Protein AF-A0A9P4MAT5-F1 (afdb_monomer)

Secondary structure (DSSP, 8-state):
--SSSSTTS---SEEEEEE------SSGGGTSS--SSHHHHHHHHHHHHHHHHHHTT-SS-EEEEEEEE-EEGGGG-SSHHHHHHHHHHHHHHTT--EEEE-HHHHHHHHHHHHH-TT-TTTTTEEEEE-SEEE-HHHHHHHHHHH--

Sequence (148 aa):
MRHVSLMLLWKPAFNIVLSSVDRGHNSTEGFNRSCRVPVWNTKHHIEAHLRQRIAAGDGKPCTYTIIGPVFSLDNLAPNFFGRLTATWWDSFLQGKPLRVIDTMDVGNFAAQALLDPTSPRFANAEVNLAGDVLTFDQANKTFYQRSC

pLDDT: mean 85.04, std 15.85, range [40.22, 96.81]

Organism: NCBI:txid1504668

Radius of gyration: 19.19 Å; Cα contacts (8 Å, |Δi|>4): 196; chains: 1; bounding box: 47×28×64 Å

InterPro domains:
  IPR008030 NmrA-like domain [PF05368] (33-143)
  IPR036291 NAD(P)-binding domain superfamily [SSF51735] (33-143)

Solvent-accessible surface area (backbone atoms only — not comparable to full-atom values): 8637 Å² total; per-residue (Å²): 144,83,79,75,69,65,77,80,68,73,66,62,79,48,57,47,79,43,86,56,60,54,85,78,72,87,48,84,66,56,76,75,50,83,48,92,50,66,76,56,34,55,45,50,53,52,51,53,51,52,53,50,42,52,74,71,56,66,76,74,58,54,36,36,26,39,36,13,45,44,50,50,54,70,56,56,41,100,48,74,62,14,53,52,44,51,52,46,49,43,70,73,43,68,74,47,67,44,51,28,23,54,67,68,58,55,50,54,54,51,50,48,35,65,75,40,42,78,36,85,80,27,36,73,26,76,42,73,44,63,75,47,74,39,28,55,68,56,50,52,52,54,51,56,69,72,73,109

Structure (mmCIF, N/CA/C/O backbone):
data_AF-A0A9P4MAT5-F1
#
_entry.id   AF-A0A9P4MAT5-F1
#
loop_
_atom_site.group_PDB
_atom_site.id
_atom_site.type_symbol
_atom_site.label_atom_id
_atom_site.label_alt_id
_atom_site.label_comp_id
_atom_site.label_asym_id
_atom_site.label_entity_id
_atom_site.label_seq_id
_atom_site.pdbx_PDB_ins_code
_atom_site.Cartn_x
_atom_site.Cartn_y
_atom_site.Cartn_z
_atom_site.occupancy
_atom_site.B_iso_or_equiv
_atom_site.auth_seq_id
_atom_site.auth_comp_id
_atom_site.auth_asym_id
_atom_site.auth_atom_id
_atom_site.pdbx_PDB_model_num
ATOM 1 N N . MET A 1 1 ? 12.134 10.390 -42.875 1.00 40.22 1 MET A N 1
ATOM 2 C CA . MET A 1 1 ? 11.058 9.508 -42.357 1.00 40.22 1 MET A CA 1
ATOM 3 C C . MET A 1 1 ? 11.638 8.230 -41.727 1.00 40.22 1 MET A C 1
ATOM 5 O O . MET A 1 1 ? 11.450 7.149 -42.263 1.00 40.22 1 MET A O 1
ATOM 9 N N . ARG A 1 2 ? 12.388 8.327 -40.616 1.00 45.09 2 ARG A N 1
ATOM 10 C CA . ARG A 1 2 ? 12.980 7.160 -39.910 1.00 45.09 2 ARG A CA 1
ATOM 11 C C . ARG A 1 2 ? 12.918 7.265 -38.375 1.00 45.09 2 ARG A C 1
ATOM 13 O O . ARG A 1 2 ? 13.654 6.575 -37.688 1.00 45.09 2 ARG A O 1
ATOM 20 N N . HIS A 1 3 ? 12.052 8.121 -37.828 1.00 43.09 3 HIS A N 1
ATOM 21 C CA . HIS A 1 3 ? 11.976 8.344 -36.374 1.00 43.09 3 HIS A CA 1
ATOM 22 C C . HIS A 1 3 ? 10.737 7.755 -35.688 1.00 43.09 3 HIS A C 1
ATOM 24 O O . HIS A 1 3 ? 10.654 7.800 -34.469 1.00 43.09 3 HIS A O 1
ATOM 30 N N . VAL A 1 4 ? 9.806 7.151 -36.434 1.00 46.16 4 VAL A N 1
ATOM 31 C CA . VAL A 1 4 ? 8.538 6.652 -35.864 1.00 46.16 4 VAL A CA 1
ATOM 32 C C . VAL A 1 4 ? 8.595 5.154 -35.498 1.00 46.16 4 VAL A C 1
ATOM 34 O O . VAL A 1 4 ? 7.756 4.668 -34.752 1.00 46.16 4 VAL A O 1
ATOM 37 N N . SER A 1 5 ? 9.619 4.409 -35.936 1.00 44.34 5 SER A N 1
ATOM 38 C CA . SER A 1 5 ? 9.677 2.946 -35.741 1.00 44.34 5 SER A CA 1
ATOM 39 C C . SER A 1 5 ? 10.248 2.460 -34.403 1.00 44.34 5 SER A C 1
ATOM 41 O O . SER A 1 5 ? 10.132 1.271 -34.128 1.00 44.34 5 SER A O 1
ATOM 43 N N . LEU A 1 6 ? 10.849 3.312 -33.560 1.00 45.44 6 LEU A N 1
ATOM 44 C CA . LEU A 1 6 ? 11.480 2.833 -32.316 1.00 45.44 6 LEU A CA 1
ATOM 45 C C . LEU A 1 6 ? 10.495 2.677 -31.143 1.00 45.44 6 LEU A C 1
ATOM 47 O O . LEU A 1 6 ? 10.664 1.782 -30.322 1.00 45.44 6 LEU A O 1
ATOM 51 N N . MET A 1 7 ? 9.445 3.505 -31.077 1.00 44.69 7 MET A N 1
ATOM 52 C CA . MET A 1 7 ? 8.460 3.451 -29.982 1.00 44.69 7 MET A CA 1
ATOM 53 C C . MET A 1 7 ? 7.531 2.230 -30.058 1.00 44.69 7 MET A C 1
ATOM 55 O O . MET A 1 7 ? 6.991 1.812 -29.043 1.00 44.69 7 MET A O 1
ATOM 59 N N . LEU A 1 8 ? 7.376 1.621 -31.238 1.00 48.97 8 LEU A N 1
ATOM 60 C CA . LEU A 1 8 ? 6.534 0.434 -31.445 1.00 48.97 8 LEU A CA 1
ATOM 61 C C . LEU A 1 8 ? 7.211 -0.892 -31.046 1.00 48.97 8 LEU A C 1
ATOM 63 O O . LEU A 1 8 ? 6.545 -1.923 -31.007 1.00 48.97 8 LEU A O 1
ATOM 67 N N . LEU A 1 9 ? 8.516 -0.879 -30.749 1.00 56.75 9 LEU A N 1
ATOM 68 C CA . LEU A 1 9 ? 9.313 -2.082 -30.468 1.00 56.75 9 LEU A CA 1
ATOM 69 C C . LEU A 1 9 ? 9.688 -2.265 -28.994 1.00 56.75 9 LEU A C 1
ATOM 71 O O . LEU A 1 9 ? 10.177 -3.332 -28.624 1.00 56.75 9 LEU A O 1
ATOM 75 N N . TRP A 1 10 ? 9.458 -1.265 -28.142 1.00 63.16 10 TRP A N 1
ATOM 76 C CA . TRP A 1 10 ? 9.740 -1.398 -26.718 1.00 63.16 10 TRP A CA 1
ATOM 77 C C . TRP A 1 10 ? 8.546 -2.033 -26.003 1.00 63.16 10 TRP A C 1
ATOM 79 O O . TRP A 1 10 ? 7.567 -1.371 -25.669 1.00 63.16 10 TRP A O 1
ATOM 89 N N . LYS A 1 11 ? 8.635 -3.345 -25.777 1.00 67.81 11 LYS A N 1
ATOM 90 C CA . LYS A 1 11 ? 7.825 -4.049 -24.781 1.00 67.81 11 LYS A CA 1
ATOM 91 C C . LYS A 1 11 ? 8.735 -4.440 -23.618 1.00 67.81 11 LYS A C 1
ATOM 93 O O . LYS A 1 11 ? 9.790 -5.028 -23.874 1.00 67.81 11 LYS A O 1
ATOM 98 N N . PRO A 1 12 ? 8.368 -4.137 -22.362 1.00 76.88 12 PRO A N 1
ATOM 99 C CA . PRO A 1 12 ? 9.122 -4.634 -21.224 1.00 76.88 12 PRO A CA 1
ATOM 100 C C . PRO A 1 12 ? 9.098 -6.163 -21.239 1.00 76.88 12 PRO A C 1
ATOM 102 O O . PRO A 1 12 ? 8.069 -6.779 -21.514 1.00 76.88 12 PRO A O 1
ATOM 105 N N . ALA A 1 13 ? 10.240 -6.783 -20.956 1.00 82.75 13 ALA A N 1
ATOM 106 C CA . ALA A 1 13 ? 10.343 -8.232 -20.855 1.00 82.75 13 ALA A CA 1
ATOM 107 C C . ALA A 1 13 ? 9.617 -8.758 -19.607 1.00 82.75 13 ALA A C 1
ATOM 109 O O . ALA A 1 13 ? 9.150 -9.892 -19.608 1.00 82.75 13 ALA A O 1
ATOM 110 N N . PHE A 1 14 ? 9.542 -7.948 -18.546 1.00 88.81 14 PHE A N 1
ATOM 111 C CA . PHE A 1 14 ? 8.820 -8.248 -17.311 1.00 88.81 14 PHE A CA 1
ATOM 112 C C . PHE A 1 14 ? 8.554 -6.965 -16.506 1.00 88.81 14 PHE A C 1
ATOM 114 O O . PHE A 1 14 ? 9.157 -5.920 -16.769 1.00 88.81 14 PHE A O 1
ATOM 121 N N . ASN A 1 15 ? 7.671 -7.060 -15.511 1.00 93.50 15 ASN A N 1
ATOM 122 C CA . ASN A 1 15 ? 7.364 -5.986 -14.569 1.00 93.50 15 ASN A CA 1
ATOM 123 C C . ASN A 1 15 ? 7.642 -6.431 -13.134 1.00 93.50 15 ASN A C 1
ATOM 125 O O . ASN A 1 15 ? 7.282 -7.545 -12.749 1.00 93.50 15 ASN A O 1
ATOM 129 N N . ILE A 1 16 ? 8.266 -5.559 -12.346 1.00 95.75 16 ILE A N 1
ATOM 130 C CA . ILE A 1 16 ? 8.468 -5.768 -10.911 1.00 95.75 16 ILE A CA 1
ATOM 131 C C . ILE A 1 16 ? 7.395 -4.989 -10.157 1.00 95.75 16 ILE A C 1
ATOM 133 O O . ILE A 1 16 ? 7.379 -3.762 -10.195 1.00 95.75 16 ILE A O 1
ATOM 137 N N . VAL A 1 17 ? 6.542 -5.692 -9.413 1.00 96.75 17 VAL A N 1
ATOM 138 C CA . VAL A 1 17 ? 5.588 -5.060 -8.493 1.00 96.75 17 VAL A CA 1
ATOM 139 C C . VAL A 1 17 ? 6.148 -5.117 -7.075 1.00 96.75 17 VAL A C 1
ATOM 141 O O . VAL A 1 17 ? 6.313 -6.195 -6.506 1.00 96.75 17 VAL A O 1
ATOM 144 N N . LEU A 1 18 ? 6.461 -3.952 -6.509 1.00 96.19 18 LEU A N 1
ATOM 145 C CA . LEU A 1 18 ? 7.046 -3.810 -5.177 1.00 96.19 18 LEU A CA 1
ATOM 146 C C . LEU A 1 18 ? 6.010 -3.261 -4.194 1.00 96.19 18 LEU A C 1
ATOM 148 O O . LEU A 1 18 ? 5.526 -2.144 -4.360 1.00 96.19 18 LEU A O 1
ATOM 152 N N . SER A 1 19 ? 5.732 -4.010 -3.125 1.00 93.69 19 SER A N 1
ATOM 153 C CA . SER A 1 19 ? 4.916 -3.522 -2.009 1.00 93.69 19 SER A CA 1
ATOM 154 C C . SER A 1 19 ? 5.753 -2.691 -1.033 1.00 93.69 19 SER A C 1
ATOM 156 O O . SER A 1 19 ? 6.662 -3.192 -0.354 1.00 93.69 19 SER A O 1
ATOM 158 N N . SER A 1 20 ? 5.427 -1.407 -0.950 1.00 92.69 20 SER A N 1
ATOM 159 C CA . SER A 1 20 ? 6.061 -0.439 -0.069 1.00 92.69 20 SER A CA 1
ATOM 160 C C . SER A 1 20 ? 5.075 0.121 0.963 1.00 92.69 20 SER A C 1
ATOM 162 O O . SER A 1 20 ? 4.418 -0.655 1.654 1.00 92.69 20 SER A O 1
ATOM 164 N N . VAL A 1 21 ? 5.040 1.437 1.153 1.00 88.56 21 VAL A N 1
ATOM 165 C CA . VAL A 1 21 ? 4.207 2.150 2.116 1.00 88.56 21 VAL A CA 1
ATOM 166 C C . VAL A 1 21 ? 3.907 3.538 1.570 1.00 88.56 21 VAL A C 1
ATOM 168 O O . VAL A 1 21 ? 4.800 4.211 1.053 1.00 88.56 21 VAL A O 1
ATOM 171 N N . ASP A 1 22 ? 2.662 3.973 1.715 1.00 85.31 22 ASP A N 1
ATOM 172 C CA . ASP A 1 22 ? 2.282 5.355 1.449 1.00 85.31 22 ASP A CA 1
ATOM 173 C C . ASP A 1 22 ? 2.880 6.272 2.532 1.00 85.31 22 ASP A C 1
ATOM 175 O O . ASP A 1 22 ? 2.618 6.093 3.725 1.00 85.31 22 ASP A O 1
ATOM 179 N N . ARG A 1 23 ? 3.686 7.267 2.135 1.00 77.94 23 ARG A N 1
ATOM 180 C CA . ARG A 1 23 ? 4.280 8.247 3.071 1.00 77.94 23 ARG A CA 1
ATOM 181 C C . ARG A 1 23 ? 3.696 9.658 2.912 1.00 77.94 23 ARG A C 1
ATOM 183 O O . ARG A 1 23 ? 4.294 10.620 3.390 1.00 77.94 23 ARG A O 1
ATOM 190 N N . GLY A 1 24 ? 2.519 9.786 2.295 1.00 67.50 24 GLY A N 1
ATOM 191 C CA . GLY A 1 24 ? 1.765 11.037 2.156 1.00 67.50 24 GLY A CA 1
ATOM 192 C C . GLY A 1 24 ? 2.247 11.950 1.026 1.00 67.50 24 GLY A C 1
ATOM 193 O O . GLY A 1 24 ? 2.134 13.171 1.136 1.00 67.50 24 GLY A O 1
ATOM 194 N N . HIS A 1 25 ? 2.833 11.390 -0.036 1.00 55.59 25 HIS A N 1
ATOM 195 C CA . HIS A 1 25 ? 3.494 12.156 -1.096 1.00 55.59 25 HIS A CA 1
ATOM 196 C C . HIS A 1 25 ? 2.523 12.899 -2.015 1.00 55.59 25 HIS A C 1
ATOM 198 O O . HIS A 1 25 ? 2.025 12.337 -2.982 1.00 55.59 25 HIS A O 1
ATOM 204 N N . ASN A 1 26 ? 2.371 14.202 -1.777 1.00 49.16 26 ASN A N 1
ATOM 205 C CA . ASN A 1 26 ? 1.949 15.166 -2.800 1.00 49.16 26 ASN A CA 1
ATOM 206 C C . ASN A 1 26 ? 3.095 16.093 -3.259 1.00 49.16 26 ASN A C 1
ATOM 208 O O . ASN A 1 26 ? 2.847 17.083 -3.940 1.00 49.16 26 ASN A O 1
ATOM 212 N N . SER A 1 27 ? 4.358 15.805 -2.928 1.00 44.56 27 SER A N 1
ATOM 213 C CA . SER A 1 27 ? 5.492 16.568 -3.461 1.00 44.56 27 SER A CA 1
ATOM 214 C C . SER A 1 27 ? 6.754 15.721 -3.614 1.00 44.56 27 SER A C 1
ATOM 216 O O . SER A 1 27 ? 7.024 14.799 -2.839 1.00 44.56 27 SER A O 1
ATOM 218 N N . THR A 1 28 ? 7.564 16.090 -4.605 1.00 49.44 28 THR A N 1
ATOM 219 C CA . THR A 1 28 ? 8.934 15.619 -4.872 1.00 49.44 28 THR A CA 1
ATOM 220 C C . THR A 1 28 ? 9.845 15.705 -3.636 1.00 49.44 28 THR A C 1
ATOM 222 O O . THR A 1 28 ? 10.842 14.994 -3.546 1.00 49.44 28 THR A O 1
ATOM 225 N N . GLU A 1 29 ? 9.483 16.524 -2.645 1.00 47.78 29 GLU A N 1
ATOM 226 C CA . GLU A 1 29 ? 10.195 16.682 -1.373 1.00 47.78 29 GLU A CA 1
ATOM 227 C C . GLU A 1 29 ? 10.051 15.472 -0.435 1.00 47.78 29 GLU A C 1
ATOM 229 O O . GLU A 1 29 ? 10.952 15.188 0.355 1.00 47.78 29 GLU A O 1
ATOM 234 N N . GLY A 1 30 ? 8.949 14.718 -0.528 1.00 49.72 30 GLY A N 1
ATOM 235 C CA . GLY A 1 30 ? 8.714 13.550 0.325 1.00 49.72 30 GLY A CA 1
ATOM 236 C C . GLY A 1 30 ? 9.583 12.339 -0.029 1.00 49.72 30 GLY A C 1
ATOM 237 O O . GLY A 1 30 ? 9.777 11.468 0.816 1.00 49.72 30 GLY A O 1
ATOM 238 N N . PHE A 1 31 ? 10.124 12.269 -1.252 1.00 52.97 31 PHE A N 1
ATOM 239 C CA . PHE A 1 31 ? 11.063 11.212 -1.649 1.00 52.97 31 PHE A CA 1
ATOM 240 C C . PHE A 1 31 ? 12.421 11.379 -0.953 1.00 52.97 31 PHE A C 1
ATOM 242 O O . PHE A 1 31 ? 13.016 10.395 -0.553 1.00 52.97 31 PHE A O 1
ATOM 249 N N . ASN A 1 32 ? 12.889 12.609 -0.725 1.00 54.47 32 ASN A N 1
ATOM 250 C CA . ASN A 1 32 ? 14.206 12.853 -0.119 1.00 54.47 32 ASN A CA 1
ATOM 251 C C . ASN A 1 32 ? 14.193 12.881 1.419 1.00 54.47 32 ASN A C 1
ATOM 253 O O . ASN A 1 32 ? 15.244 13.021 2.049 1.00 54.47 32 ASN A O 1
ATOM 257 N N . ARG A 1 33 ? 13.019 12.782 2.053 1.00 57.12 33 ARG A N 1
ATOM 258 C CA . ARG A 1 33 ? 12.904 12.806 3.513 1.00 57.12 33 ARG A CA 1
ATOM 259 C C . ARG A 1 33 ? 13.088 11.393 4.063 1.00 57.12 33 ARG A C 1
ATOM 261 O O . ARG A 1 33 ? 12.214 10.544 3.900 1.00 57.12 33 ARG A O 1
ATOM 268 N N . SER A 1 34 ? 14.186 11.172 4.788 1.00 57.75 34 SER A N 1
ATOM 269 C CA . SER A 1 34 ? 14.377 9.943 5.560 1.00 57.75 34 SER A CA 1
ATOM 270 C C . SER A 1 34 ? 13.185 9.724 6.493 1.00 57.75 34 SER A C 1
ATOM 272 O O . SER A 1 34 ? 12.744 10.619 7.226 1.00 57.75 34 SER A O 1
ATOM 274 N N . CYS A 1 35 ? 12.604 8.530 6.425 1.00 63.34 35 CYS A N 1
ATOM 275 C CA . CYS A 1 35 ? 11.467 8.214 7.265 1.00 63.34 35 CYS A CA 1
ATOM 276 C C . CYS A 1 35 ? 11.941 7.933 8.695 1.00 63.34 35 CYS A C 1
ATOM 278 O O . CYS A 1 35 ? 12.865 7.148 8.900 1.00 63.34 35 CYS A O 1
ATOM 280 N N . ARG A 1 36 ? 11.282 8.531 9.699 1.00 71.81 36 ARG A N 1
ATOM 281 C CA . ARG A 1 36 ? 11.593 8.285 11.121 1.00 71.81 36 ARG A CA 1
ATOM 282 C C . ARG A 1 36 ? 11.294 6.848 11.560 1.00 71.81 36 ARG A C 1
ATOM 284 O O . ARG A 1 36 ? 11.785 6.423 12.598 1.00 71.81 36 ARG A O 1
ATOM 291 N N . VAL A 1 37 ? 10.494 6.114 10.786 1.00 80.69 37 VAL A N 1
ATOM 292 C CA . VAL A 1 37 ? 10.159 4.711 11.038 1.00 80.69 37 VAL A CA 1
ATOM 293 C C . VAL A 1 37 ? 11.186 3.821 10.320 1.00 80.69 37 VAL A C 1
ATOM 295 O O . VAL A 1 37 ? 11.194 3.799 9.085 1.00 80.69 37 VAL A O 1
ATOM 298 N N . PRO A 1 38 ? 12.033 3.056 11.041 1.00 83.94 38 PRO A N 1
ATOM 299 C CA . PRO A 1 38 ? 13.139 2.307 10.435 1.00 83.94 38 PRO A CA 1
ATOM 300 C C . PRO A 1 38 ? 12.702 1.355 9.318 1.00 83.94 38 PRO A C 1
ATOM 302 O O . PRO A 1 38 ? 13.304 1.334 8.247 1.00 83.94 38 PRO A O 1
ATOM 305 N N . VAL A 1 39 ? 11.598 0.632 9.530 1.00 82.62 39 VAL A N 1
ATOM 306 C CA . VAL A 1 39 ? 11.060 -0.321 8.545 1.00 82.62 39 VAL A CA 1
ATOM 307 C C . VAL A 1 39 ? 10.572 0.356 7.259 1.00 82.62 39 VAL A C 1
ATOM 309 O O . VAL A 1 39 ? 10.626 -0.246 6.188 1.00 82.62 39 VAL A O 1
ATOM 312 N N . TRP A 1 40 ? 10.134 1.618 7.325 1.00 86.50 40 TRP A N 1
ATOM 313 C CA . TRP A 1 40 ? 9.748 2.388 6.137 1.00 86.50 40 TRP A CA 1
ATOM 314 C C . TRP A 1 40 ? 10.974 2.932 5.406 1.00 86.50 40 TRP A C 1
ATOM 316 O O . TRP A 1 40 ? 10.959 3.027 4.180 1.00 86.50 40 TRP A O 1
ATOM 326 N N . ASN A 1 41 ? 12.053 3.226 6.134 1.00 86.25 41 ASN A N 1
ATOM 327 C CA . ASN A 1 41 ? 13.304 3.683 5.540 1.00 86.25 41 ASN A CA 1
ATOM 328 C C . ASN A 1 41 ? 13.978 2.581 4.705 1.00 86.25 41 ASN A C 1
ATOM 330 O O . ASN A 1 41 ? 14.439 2.834 3.596 1.00 86.25 41 ASN A O 1
ATOM 334 N N . THR A 1 42 ? 13.956 1.331 5.183 1.00 89.62 42 THR A N 1
ATOM 335 C CA . THR A 1 42 ? 14.444 0.181 4.405 1.00 89.62 42 THR A CA 1
ATOM 336 C C . THR A 1 42 ? 13.691 0.039 3.081 1.00 89.62 42 THR A C 1
ATOM 338 O O . THR A 1 42 ? 14.318 -0.105 2.034 1.00 89.62 42 THR A O 1
ATOM 341 N N . LYS A 1 43 ? 12.353 0.124 3.106 1.00 90.56 43 LYS A N 1
ATOM 342 C CA . LYS A 1 43 ? 11.523 0.063 1.891 1.00 90.56 43 LYS A CA 1
ATOM 343 C C . LYS A 1 43 ? 11.849 1.202 0.923 1.00 90.56 43 LYS A C 1
ATOM 345 O O . LYS A 1 43 ? 12.024 0.955 -0.264 1.00 90.56 43 LYS A O 1
ATOM 350 N N . HIS A 1 44 ? 12.025 2.416 1.440 1.00 88.50 44 HIS A N 1
ATOM 351 C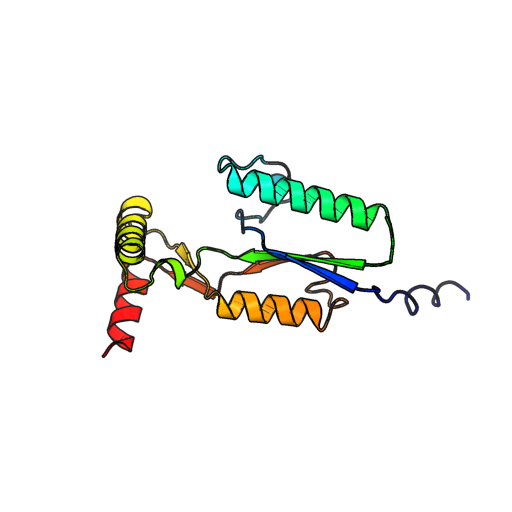 CA . HIS A 1 44 ? 12.414 3.573 0.639 1.00 88.50 44 HIS A CA 1
ATOM 352 C C . HIS A 1 44 ? 13.771 3.384 -0.067 1.00 88.50 44 HIS A C 1
ATOM 354 O O . HIS A 1 44 ? 13.886 3.651 -1.262 1.00 88.50 44 HIS A O 1
ATOM 360 N N . HIS A 1 45 ? 14.784 2.848 0.622 1.00 90.75 45 HIS A N 1
ATOM 361 C CA . HIS A 1 45 ? 16.070 2.533 -0.012 1.00 90.75 45 HIS A CA 1
ATOM 362 C C . HIS A 1 45 ? 15.936 1.482 -1.125 1.00 90.75 45 HIS A C 1
ATOM 364 O O . HIS A 1 45 ? 16.583 1.605 -2.165 1.00 90.75 45 HIS A O 1
ATOM 370 N N . ILE A 1 46 ? 15.080 0.470 -0.936 1.00 93.62 46 ILE A N 1
ATOM 371 C CA . ILE A 1 46 ? 14.806 -0.550 -1.960 1.00 93.62 46 ILE A CA 1
ATOM 372 C C . ILE A 1 46 ? 14.145 0.083 -3.191 1.00 93.62 46 ILE A C 1
ATOM 374 O O . ILE A 1 46 ? 14.539 -0.226 -4.314 1.00 93.62 46 ILE A O 1
ATOM 378 N N . GLU A 1 47 ? 13.188 0.995 -3.006 1.00 92.94 47 GLU A N 1
ATOM 379 C CA . GLU A 1 47 ? 12.566 1.727 -4.117 1.00 92.94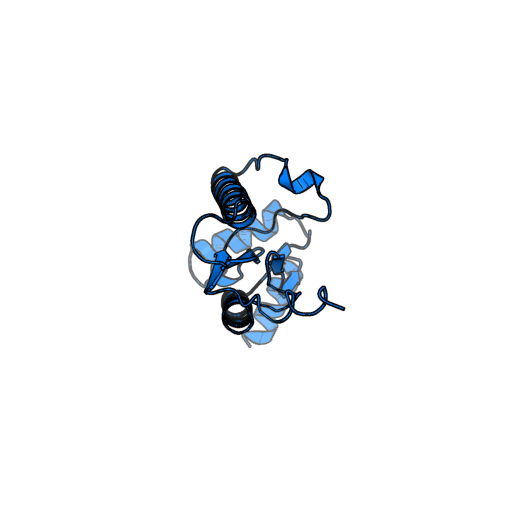 47 GLU A CA 1
ATOM 380 C C . GLU A 1 47 ? 13.585 2.559 -4.895 1.00 92.94 47 GLU A C 1
ATOM 382 O O . GLU A 1 47 ? 13.624 2.489 -6.121 1.00 92.94 47 GLU A O 1
ATOM 387 N N . ALA A 1 48 ? 14.416 3.336 -4.195 1.00 92.06 48 ALA A N 1
ATOM 388 C CA . ALA A 1 48 ? 15.444 4.160 -4.823 1.00 92.06 48 ALA A CA 1
ATOM 389 C C . ALA A 1 48 ? 16.421 3.296 -5.631 1.00 92.06 48 ALA A C 1
ATOM 391 O O . ALA A 1 48 ? 16.715 3.607 -6.787 1.00 92.06 48 ALA A O 1
ATOM 392 N N . HIS A 1 49 ? 16.852 2.170 -5.056 1.00 93.88 49 HIS A N 1
ATOM 393 C CA . HIS A 1 49 ? 17.703 1.209 -5.743 1.00 93.88 49 HIS A CA 1
ATOM 394 C C . HIS A 1 49 ? 17.019 0.641 -6.994 1.00 93.88 49 HIS A C 1
ATOM 396 O O . HIS A 1 49 ? 17.603 0.667 -8.073 1.00 93.88 49 HIS A O 1
ATOM 402 N N . LEU A 1 50 ? 15.764 0.194 -6.892 1.00 94.06 50 LEU A N 1
ATOM 403 C CA . LEU A 1 50 ? 15.001 -0.339 -8.024 1.00 94.06 50 LEU A CA 1
ATOM 404 C C . LEU A 1 50 ? 14.899 0.674 -9.173 1.00 94.06 50 LEU A C 1
ATOM 406 O O . LEU A 1 50 ? 15.213 0.346 -10.318 1.00 94.06 50 LEU A O 1
ATOM 410 N N . ARG A 1 51 ? 14.514 1.918 -8.859 1.00 93.00 51 ARG A N 1
ATOM 411 C CA . ARG A 1 51 ? 14.402 3.013 -9.835 1.00 93.00 51 ARG A CA 1
ATOM 412 C C . ARG A 1 51 ? 15.734 3.267 -10.535 1.00 93.00 51 ARG A C 1
ATOM 414 O O . ARG A 1 51 ? 15.766 3.378 -11.758 1.00 93.00 51 ARG A O 1
ATOM 421 N N . GLN A 1 52 ? 16.824 3.324 -9.769 1.00 94.00 52 GLN A N 1
ATOM 422 C CA . GLN A 1 52 ? 18.162 3.570 -10.299 1.00 94.00 52 GLN A CA 1
ATOM 423 C C . GLN A 1 52 ? 18.609 2.462 -11.260 1.00 94.00 52 GLN A C 1
ATOM 425 O O . GLN A 1 52 ? 19.103 2.767 -12.343 1.00 94.00 52 GLN A O 1
ATOM 430 N N . ARG A 1 53 ? 18.421 1.187 -10.896 1.00 93.44 53 ARG A N 1
ATOM 431 C CA . ARG A 1 53 ? 18.860 0.042 -11.716 1.00 93.44 53 ARG A CA 1
ATOM 432 C C . ARG A 1 53 ? 18.078 -0.062 -13.023 1.00 93.44 53 ARG A C 1
ATOM 434 O O . ARG A 1 53 ? 18.666 -0.304 -14.072 1.00 93.44 53 ARG A O 1
ATOM 441 N N . ILE A 1 54 ? 16.770 0.192 -12.976 1.00 91.50 54 ILE A N 1
ATOM 442 C CA . ILE A 1 54 ? 15.926 0.191 -14.177 1.00 91.50 54 ILE A CA 1
ATOM 443 C C . ILE A 1 54 ? 16.272 1.377 -15.086 1.00 91.50 54 ILE A C 1
ATOM 445 O O . ILE A 1 54 ? 16.411 1.194 -16.293 1.00 91.50 54 ILE A O 1
ATOM 449 N N . ALA A 1 55 ? 16.481 2.573 -14.526 1.00 91.31 55 ALA A N 1
ATOM 450 C CA . ALA A 1 55 ? 16.882 3.751 -15.299 1.00 91.31 55 ALA A CA 1
ATOM 451 C C . ALA A 1 55 ? 18.276 3.606 -15.936 1.00 91.31 55 ALA A C 1
ATOM 453 O O . ALA A 1 55 ? 18.495 4.097 -17.041 1.00 91.31 55 ALA A O 1
ATOM 454 N N . ALA A 1 56 ? 19.202 2.912 -15.266 1.00 91.94 56 ALA A N 1
ATOM 455 C CA . ALA A 1 56 ? 20.524 2.592 -15.803 1.00 91.94 56 ALA A CA 1
ATOM 456 C C . ALA A 1 56 ? 20.483 1.574 -16.960 1.00 91.94 56 ALA A C 1
ATOM 458 O O . ALA A 1 56 ? 21.477 1.417 -17.665 1.00 91.94 56 ALA A O 1
ATOM 459 N N . GLY A 1 57 ? 19.347 0.899 -17.178 1.00 87.06 57 GLY A N 1
ATOM 460 C CA . GLY A 1 57 ? 19.220 -0.149 -18.190 1.00 87.06 57 GLY A CA 1
ATOM 461 C C . GLY A 1 57 ? 19.960 -1.435 -17.817 1.00 87.06 57 GLY A C 1
ATOM 462 O O . GLY A 1 57 ? 20.371 -2.182 -18.703 1.00 87.06 57 GLY A O 1
ATOM 463 N N . ASP A 1 58 ? 20.144 -1.698 -16.519 1.00 80.81 58 ASP A N 1
ATOM 464 C CA . ASP A 1 58 ? 20.841 -2.891 -16.048 1.00 80.81 58 ASP A CA 1
ATOM 465 C C . ASP A 1 58 ? 20.004 -4.152 -16.336 1.00 80.81 58 ASP A C 1
ATOM 467 O O . ASP A 1 58 ? 18.959 -4.391 -15.729 1.00 80.81 58 ASP A O 1
ATOM 471 N N . GLY A 1 59 ? 20.488 -5.006 -17.239 1.00 82.25 59 GLY A N 1
ATOM 472 C CA . GLY A 1 59 ? 19.868 -6.296 -17.541 1.00 82.25 59 GLY A CA 1
ATOM 473 C C . GLY A 1 59 ? 18.807 -6.239 -18.644 1.00 82.25 59 GLY A C 1
ATOM 474 O O . GLY A 1 59 ? 18.976 -5.573 -19.663 1.00 82.25 59 GLY A O 1
ATOM 475 N N . LYS A 1 60 ? 17.739 -7.035 -18.502 1.00 86.06 60 LYS A N 1
ATOM 476 C CA . LYS A 1 60 ? 16.666 -7.109 -19.508 1.00 86.06 60 LYS A CA 1
ATOM 477 C C . LYS A 1 60 ? 15.735 -5.891 -19.379 1.00 86.06 60 LYS A C 1
ATOM 479 O O . LYS A 1 60 ? 15.467 -5.480 -18.250 1.00 86.06 60 LYS A O 1
ATOM 484 N N . PRO A 1 61 ? 15.171 -5.371 -20.489 1.00 87.75 61 PRO A N 1
ATOM 485 C CA . PRO A 1 61 ? 14.192 -4.287 -20.439 1.00 87.75 61 PRO A CA 1
ATOM 486 C C . PRO A 1 61 ? 13.049 -4.629 -19.483 1.00 87.75 61 PRO A C 1
ATOM 488 O O . PRO A 1 61 ? 12.410 -5.668 -19.641 1.00 87.75 61 PRO A O 1
ATOM 491 N N . CYS A 1 62 ? 12.787 -3.782 -18.497 1.00 90.62 62 CYS A N 1
ATOM 492 C CA . CYS A 1 62 ? 11.734 -4.008 -17.515 1.00 90.62 62 CYS A CA 1
ATOM 493 C C . CYS A 1 62 ? 11.121 -2.694 -17.042 1.00 90.62 62 CYS A C 1
ATOM 495 O O . CYS A 1 62 ? 11.691 -1.617 -17.220 1.00 90.62 62 CYS A O 1
ATOM 497 N N . THR A 1 63 ? 9.936 -2.808 -16.459 1.00 94.19 63 THR A N 1
ATOM 498 C CA . THR A 1 63 ? 9.248 -1.732 -15.747 1.00 94.19 63 THR A CA 1
ATOM 499 C C . THR A 1 63 ? 9.138 -2.081 -14.272 1.00 94.19 63 THR A C 1
ATOM 501 O O . THR A 1 63 ? 9.342 -3.230 -13.864 1.00 94.19 63 THR A O 1
ATOM 504 N N . TYR A 1 64 ? 8.786 -1.084 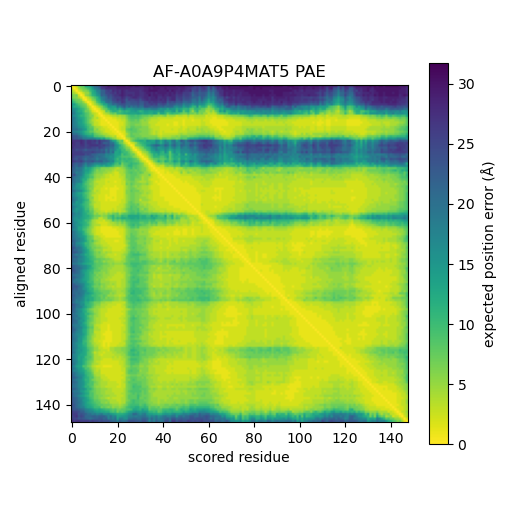-13.469 1.00 95.19 64 TYR A N 1
ATOM 505 C CA . TYR A 1 64 ? 8.375 -1.303 -12.091 1.00 95.19 64 TYR A CA 1
ATOM 506 C C . TYR A 1 64 ? 7.030 -0.655 -11.791 1.00 95.19 64 TYR A C 1
ATOM 508 O O . TYR A 1 64 ? 6.668 0.356 -12.387 1.00 95.19 64 TYR A O 1
ATOM 516 N N . THR A 1 65 ? 6.352 -1.185 -10.783 1.00 96.50 65 THR A N 1
ATOM 517 C CA . THR A 1 65 ? 5.218 -0.547 -10.120 1.00 96.50 65 THR A CA 1
ATOM 518 C C . THR A 1 65 ? 5.462 -0.605 -8.620 1.00 96.50 65 THR A C 1
ATOM 520 O O . THR A 1 65 ? 5.595 -1.687 -8.049 1.00 96.50 65 THR A O 1
ATOM 523 N N . ILE A 1 66 ? 5.538 0.551 -7.968 1.00 95.56 66 ILE A N 1
ATOM 524 C CA . ILE A 1 66 ? 5.628 0.631 -6.507 1.00 95.56 66 ILE A CA 1
ATOM 525 C C . ILE A 1 66 ? 4.217 0.835 -5.979 1.00 95.56 66 ILE A C 1
ATOM 527 O O . ILE A 1 66 ? 3.560 1.805 -6.339 1.00 95.56 66 ILE A O 1
ATOM 531 N N . ILE A 1 67 ? 3.748 -0.071 -5.133 1.00 94.94 67 ILE A N 1
ATOM 532 C CA . ILE A 1 67 ? 2.436 0.032 -4.501 1.00 94.94 67 ILE A CA 1
ATOM 533 C C . ILE A 1 67 ? 2.639 0.488 -3.062 1.00 94.94 67 ILE A C 1
ATOM 535 O O . ILE A 1 67 ? 3.302 -0.196 -2.282 1.00 94.94 67 ILE A O 1
ATOM 539 N N . GLY A 1 68 ? 2.076 1.640 -2.714 1.00 93.69 68 GLY A N 1
ATOM 540 C CA . GLY A 1 68 ? 2.070 2.186 -1.361 1.00 93.69 68 GLY A CA 1
ATOM 541 C C . GLY A 1 68 ? 0.702 1.986 -0.717 1.00 93.69 68 GLY A C 1
ATOM 542 O O . GLY A 1 68 ? -0.150 2.862 -0.850 1.00 93.69 68 GLY A O 1
ATOM 543 N N . PRO A 1 69 ? 0.428 0.850 -0.054 1.00 94.38 69 PRO A N 1
ATOM 544 C CA . PRO A 1 69 ? -0.808 0.703 0.698 1.00 94.38 69 PRO A CA 1
ATOM 545 C C . PRO A 1 69 ? -0.783 1.583 1.953 1.00 94.38 69 PRO A C 1
ATOM 547 O O . PRO A 1 69 ? 0.273 1.816 2.556 1.00 94.38 69 PRO A O 1
ATOM 550 N N . VAL A 1 70 ? -1.964 2.053 2.350 1.00 94.00 70 VAL A N 1
ATOM 551 C CA . VAL A 1 70 ? -2.203 2.683 3.656 1.00 94.00 70 VAL A CA 1
ATOM 552 C C . VAL A 1 70 ? -2.451 1.620 4.741 1.00 94.00 70 VAL A C 1
ATOM 554 O O . VAL A 1 70 ? -2.084 0.455 4.584 1.00 94.00 70 VAL A O 1
ATOM 557 N N . PHE A 1 71 ? -3.033 2.009 5.877 1.00 93.69 71 PHE A N 1
ATOM 558 C CA . PHE A 1 71 ? -3.303 1.103 6.989 1.00 93.69 71 PHE A CA 1
ATOM 559 C C . PHE A 1 71 ? -4.221 -0.061 6.566 1.00 93.69 71 PHE A C 1
ATOM 561 O O . PHE A 1 71 ? -5.341 0.164 6.111 1.00 93.69 71 PHE A O 1
ATOM 568 N N . SER A 1 72 ? -3.754 -1.304 6.723 1.00 94.62 72 SER A N 1
ATOM 569 C CA . SER A 1 72 ? -4.548 -2.490 6.370 1.00 94.62 72 SER A CA 1
ATOM 570 C C . SER A 1 72 ? -5.616 -2.781 7.424 1.00 94.62 72 SER A C 1
ATOM 572 O O . SER A 1 72 ? -5.319 -2.808 8.624 1.00 94.62 72 SER A O 1
ATOM 574 N N . LEU A 1 73 ? -6.839 -3.046 6.964 1.00 94.00 73 LEU A N 1
ATOM 575 C CA . LEU A 1 73 ? -7.965 -3.461 7.799 1.00 94.00 73 LEU A CA 1
ATOM 576 C C . LEU A 1 73 ? -7.753 -4.833 8.454 1.00 94.00 73 LEU A C 1
ATOM 578 O O . LEU A 1 73 ? -8.325 -5.077 9.513 1.00 94.00 73 LEU A O 1
ATOM 582 N N . ASP A 1 74 ? -6.868 -5.681 7.925 1.00 92.75 74 ASP A N 1
ATOM 583 C CA . ASP A 1 74 ? -6.535 -6.976 8.541 1.00 92.75 74 ASP A CA 1
ATOM 584 C C . ASP A 1 74 ? -5.885 -6.819 9.923 1.00 92.75 74 ASP A C 1
ATOM 586 O O . ASP A 1 74 ? -5.948 -7.723 10.759 1.00 92.75 74 ASP A O 1
ATOM 590 N N . ASN A 1 75 ? -5.314 -5.643 10.217 1.00 92.88 75 ASN A N 1
ATOM 591 C CA . ASN A 1 75 ? -4.825 -5.322 11.557 1.00 92.88 75 ASN A CA 1
ATOM 592 C C . ASN A 1 75 ? -5.953 -5.223 12.597 1.00 92.88 75 ASN A C 1
ATOM 594 O O . ASN A 1 75 ? -5.655 -5.151 13.780 1.00 92.88 75 ASN A O 1
ATOM 598 N N . LEU A 1 76 ? -7.226 -5.219 12.187 1.00 92.88 76 LEU A N 1
ATOM 599 C CA . LEU A 1 76 ? -8.407 -5.252 13.058 1.00 92.88 76 LEU A CA 1
ATOM 600 C C . LEU A 1 76 ? -9.019 -6.658 13.180 1.00 92.88 76 LEU A C 1
ATOM 602 O O . LEU A 1 76 ? -10.179 -6.797 13.565 1.00 92.88 76 LEU A O 1
ATOM 606 N N . ALA A 1 77 ? -8.254 -7.708 12.865 1.00 90.81 77 ALA A N 1
ATOM 607 C CA . ALA A 1 77 ? -8.691 -9.094 13.011 1.00 90.81 77 ALA A CA 1
ATOM 608 C C . ALA A 1 77 ? -9.284 -9.387 14.412 1.00 90.81 77 ALA A C 1
ATOM 610 O O . ALA A 1 77 ? -8.851 -8.792 15.401 1.00 90.81 77 ALA A O 1
ATOM 611 N N . PRO A 1 78 ? -10.232 -10.338 14.550 1.00 90.88 78 PRO A N 1
ATOM 612 C CA . PRO A 1 78 ? -10.941 -10.625 15.804 1.00 90.88 78 PRO A CA 1
ATOM 613 C C . PRO A 1 78 ? -10.073 -11.398 16.820 1.00 90.88 78 PRO A C 1
ATOM 615 O O . PRO A 1 78 ? -10.427 -12.472 17.300 1.00 90.88 78 PRO A O 1
ATOM 618 N N . ASN A 1 79 ? -8.908 -10.853 17.155 1.00 93.06 79 ASN A N 1
ATOM 619 C CA . ASN A 1 79 ? -7.929 -11.396 18.083 1.00 93.06 79 ASN A CA 1
ATOM 620 C C . ASN A 1 79 ? -7.424 -10.293 19.034 1.00 93.06 79 ASN A C 1
ATOM 622 O O . ASN A 1 79 ? -7.862 -9.142 18.981 1.00 93.06 79 ASN A O 1
ATOM 626 N N . PHE A 1 80 ? -6.518 -10.651 19.945 1.00 95.25 80 PHE A N 1
ATOM 627 C CA . PHE A 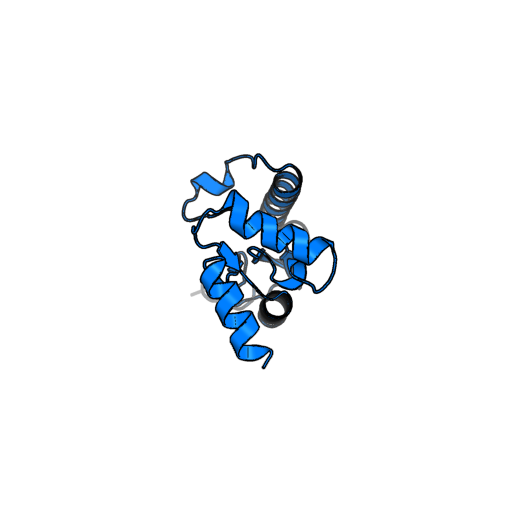1 80 ? -5.966 -9.708 20.920 1.00 95.25 80 PHE A CA 1
ATOM 628 C C . PHE A 1 80 ? -5.300 -8.492 20.257 1.00 95.25 80 PHE A C 1
ATOM 630 O O . PHE A 1 80 ? -5.543 -7.361 20.673 1.00 95.25 80 PHE A O 1
ATOM 637 N N . PHE A 1 81 ? -4.515 -8.716 19.201 1.00 93.88 81 PHE A N 1
ATOM 638 C CA . PHE A 1 81 ? -3.834 -7.639 18.490 1.00 93.88 81 PHE A CA 1
ATOM 639 C C . PHE A 1 81 ? -4.817 -6.713 17.785 1.00 93.88 81 PHE A C 1
ATOM 641 O O . PHE A 1 81 ? -4.661 -5.505 17.902 1.00 93.88 81 PHE A O 1
ATOM 648 N N . GLY A 1 82 ? -5.875 -7.236 17.164 1.00 93.75 82 GLY A N 1
ATOM 649 C CA . GLY A 1 82 ? -6.871 -6.375 16.529 1.00 93.75 82 GLY A CA 1
ATOM 650 C C . GLY A 1 82 ? -7.639 -5.504 17.515 1.00 93.75 82 GLY A C 1
ATOM 651 O O . GLY A 1 82 ? -7.887 -4.332 17.235 1.00 93.75 82 GLY A O 1
ATOM 652 N N . ARG A 1 83 ? -7.916 -6.011 18.724 1.00 93.56 83 ARG A N 1
ATOM 653 C CA . ARG A 1 83 ? -8.473 -5.184 19.808 1.00 93.56 83 ARG A CA 1
ATOM 654 C C . ARG A 1 83 ? -7.502 -4.086 20.241 1.00 93.56 83 ARG A C 1
ATOM 656 O O . ARG A 1 83 ? -7.919 -2.939 20.361 1.00 93.56 83 ARG A O 1
ATOM 663 N N . LEU A 1 84 ? -6.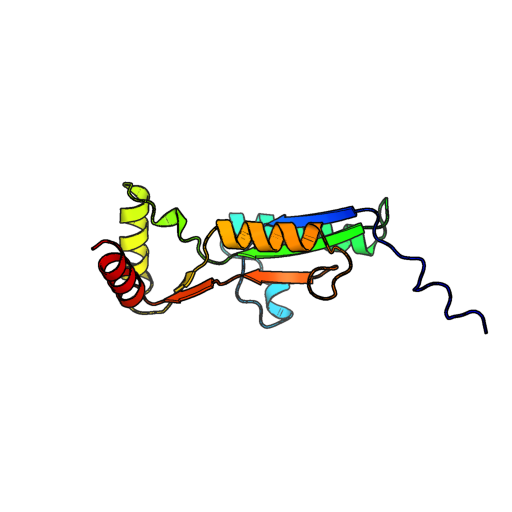220 -4.413 20.430 1.00 95.56 84 LEU A N 1
ATOM 664 C CA . LEU A 1 84 ? -5.196 -3.414 20.757 1.00 95.56 84 LEU A CA 1
ATOM 665 C C . LEU A 1 84 ? -5.079 -2.344 19.671 1.00 95.56 84 LEU A C 1
ATOM 667 O O . LEU A 1 84 ? -5.020 -1.156 19.976 1.00 95.56 84 LEU A O 1
ATOM 671 N N . THR A 1 85 ? -5.082 -2.754 18.407 1.00 94.81 85 THR A N 1
ATOM 672 C CA . THR A 1 85 ? -5.012 -1.849 17.267 1.00 94.81 85 THR A CA 1
ATOM 673 C C . THR A 1 85 ? -6.228 -0.927 17.198 1.00 94.81 85 THR A C 1
ATOM 675 O O . THR A 1 85 ? -6.058 0.268 16.962 1.00 94.81 85 THR A O 1
ATOM 678 N N . ALA A 1 86 ? -7.434 -1.435 17.466 1.00 93.69 86 ALA A N 1
ATOM 679 C CA . ALA A 1 86 ? -8.638 -0.615 17.571 1.00 93.69 86 ALA A CA 1
ATOM 680 C C . ALA A 1 86 ? -8.517 0.430 18.698 1.00 93.69 86 ALA A C 1
ATOM 682 O O . ALA A 1 86 ? -8.782 1.609 18.475 1.00 93.69 86 ALA A O 1
ATOM 683 N N . THR A 1 87 ? -8.036 0.030 19.882 1.00 94.00 87 THR A N 1
ATOM 684 C CA . THR A 1 87 ? -7.790 0.956 21.002 1.00 94.00 87 THR A CA 1
ATOM 685 C C . THR A 1 87 ? -6.743 2.016 20.658 1.00 94.00 87 THR A C 1
ATOM 687 O O . THR A 1 87 ? -6.906 3.184 21.009 1.00 94.00 87 THR A O 1
ATOM 690 N N . TRP A 1 88 ? -5.671 1.635 19.960 1.00 94.75 88 TRP A N 1
ATOM 691 C CA . TRP A 1 88 ? -4.644 2.569 19.502 1.00 94.75 88 TRP A CA 1
ATOM 692 C C . TRP A 1 88 ? -5.177 3.556 18.474 1.00 94.75 88 TRP A C 1
ATOM 694 O O . TRP A 1 88 ? -4.859 4.738 18.572 1.00 94.75 88 TRP A O 1
ATOM 704 N N . TRP A 1 89 ? -5.992 3.105 17.519 1.00 94.38 89 TRP A N 1
ATOM 705 C CA . TRP A 1 89 ? -6.637 4.000 16.563 1.00 94.38 89 TRP A CA 1
ATOM 706 C C . TRP A 1 89 ? -7.401 5.095 17.312 1.00 94.38 89 TRP A C 1
ATOM 708 O O . TRP A 1 89 ? -7.100 6.274 17.123 1.00 94.38 89 TRP A O 1
ATOM 718 N N . ASP A 1 90 ? -8.317 4.718 18.202 1.00 93.81 90 ASP A N 1
ATOM 719 C CA . ASP A 1 90 ? -9.121 5.668 18.976 1.00 93.81 90 ASP A CA 1
ATOM 720 C C . ASP A 1 90 ? -8.244 6.629 19.806 1.00 93.81 90 ASP A C 1
ATOM 722 O O . ASP A 1 90 ? -8.308 7.853 19.662 1.00 93.81 90 ASP A O 1
ATOM 726 N N . SER A 1 91 ? -7.314 6.071 20.589 1.00 93.75 91 SER A N 1
ATOM 727 C CA . SER A 1 91 ? -6.505 6.831 21.552 1.00 93.75 91 SER A CA 1
ATOM 728 C C . SER A 1 91 ? -5.479 7.771 20.907 1.00 93.75 91 SER A C 1
ATOM 730 O O . SER A 1 91 ? -5.238 8.868 21.420 1.00 93.75 91 SER A O 1
ATOM 732 N N . PHE A 1 92 ? -4.838 7.357 19.807 1.00 92.25 92 PHE A N 1
ATOM 733 C CA . PHE A 1 92 ? -3.778 8.145 19.165 1.00 92.25 92 PHE A CA 1
ATOM 734 C C . PHE A 1 92 ? -4.306 9.113 18.108 1.00 92.25 92 PHE A C 1
ATOM 736 O O . PHE A 1 92 ? -3.713 10.178 17.926 1.00 92.25 92 PHE A O 1
ATOM 743 N N . LEU A 1 93 ? -5.388 8.770 17.399 1.00 91.75 93 LEU A N 1
ATOM 744 C CA . LEU A 1 93 ? -5.938 9.647 16.364 1.00 91.75 93 LEU A CA 1
ATOM 745 C C . LEU A 1 93 ? -6.988 10.619 16.898 1.00 91.75 93 LEU A C 1
ATOM 747 O O . LEU A 1 93 ? -7.152 11.672 16.285 1.00 91.75 93 LEU A O 1
ATOM 751 N N . GLN A 1 94 ? -7.637 10.330 18.033 1.00 92.44 94 GLN A N 1
ATOM 752 C CA . GLN A 1 94 ? -8.521 11.264 18.748 1.00 92.44 94 GLN A CA 1
ATOM 753 C C . GLN A 1 94 ? -9.551 11.928 17.816 1.00 92.44 94 GLN A C 1
ATOM 755 O O . GLN A 1 94 ? -9.633 13.151 17.707 1.00 92.44 94 GLN A O 1
ATOM 760 N N . GLY A 1 95 ? -10.281 11.104 17.060 1.00 91.12 95 GLY A N 1
ATOM 761 C CA . GLY A 1 95 ? -11.289 11.554 16.093 1.00 91.12 95 GLY A CA 1
ATOM 762 C C . GLY A 1 95 ? -10.753 11.958 14.714 1.00 91.12 95 GLY A C 1
ATOM 763 O O . GLY A 1 95 ? -11.548 12.202 13.807 1.00 91.12 95 GLY A O 1
ATOM 764 N N . LYS A 1 96 ? -9.430 11.992 14.495 1.00 94.38 96 LYS A N 1
ATOM 765 C CA . LYS A 1 96 ? -8.867 12.204 13.151 1.00 94.38 96 LYS A CA 1
ATOM 766 C C . LYS A 1 96 ? -9.110 10.986 12.254 1.00 94.38 96 LYS A C 1
ATOM 768 O O . LYS A 1 96 ? -9.013 9.849 12.727 1.00 94.38 96 LYS A O 1
ATOM 773 N N . PRO A 1 97 ? -9.385 11.201 10.957 1.00 94.00 97 PRO A N 1
ATOM 774 C CA . PRO A 1 97 ? -9.588 10.101 10.035 1.00 94.00 97 PRO A CA 1
ATOM 775 C C . PRO A 1 97 ? -8.275 9.380 9.701 1.00 94.00 97 PRO A C 1
ATOM 777 O O . PRO A 1 97 ? -7.218 10.000 9.559 1.00 94.00 97 PRO A O 1
ATOM 780 N N . LEU A 1 98 ? -8.371 8.066 9.526 1.00 93.94 98 LEU A N 1
ATOM 781 C CA . LEU A 1 98 ? -7.321 7.172 9.061 1.00 93.94 98 LEU A CA 1
ATOM 782 C C . LEU A 1 98 ? -7.665 6.681 7.657 1.00 93.94 98 LEU A C 1
ATOM 784 O O . LEU A 1 98 ? -8.797 6.287 7.381 1.00 93.94 98 LEU A O 1
ATOM 788 N N . ARG A 1 99 ? -6.669 6.679 6.772 1.00 94.50 99 ARG A N 1
ATOM 789 C CA . ARG A 1 99 ? -6.793 6.057 5.453 1.00 94.50 99 ARG A CA 1
ATOM 790 C C . ARG A 1 99 ? -6.607 4.557 5.609 1.00 94.50 99 ARG A C 1
ATOM 792 O O . ARG A 1 99 ? -5.576 4.140 6.140 1.00 94.50 99 ARG A O 1
ATOM 799 N N . VAL A 1 100 ? -7.571 3.781 5.137 1.00 95.00 100 VAL A N 1
ATOM 800 C CA . VAL A 1 100 ? -7.600 2.326 5.295 1.00 95.00 100 VAL A CA 1
ATOM 801 C C . VAL A 1 100 ? -7.744 1.613 3.960 1.00 95.00 100 VAL A C 1
ATOM 803 O O . VAL A 1 100 ? -8.225 2.190 2.984 1.00 95.00 100 VAL A O 1
ATOM 806 N N . ILE A 1 101 ? -7.304 0.361 3.906 1.00 96.12 101 ILE A N 1
ATOM 807 C CA . ILE A 1 101 ? -7.425 -0.489 2.724 1.00 96.12 101 ILE A CA 1
ATOM 808 C C . ILE A 1 101 ? -7.567 -1.965 3.109 1.00 96.12 101 ILE A C 1
ATOM 810 O O . ILE A 1 101 ? -7.014 -2.399 4.119 1.00 96.12 101 ILE A O 1
ATOM 814 N N . ASP A 1 102 ? -8.296 -2.733 2.300 1.00 95.12 102 ASP A N 1
ATOM 815 C CA . ASP A 1 102 ? -8.307 -4.194 2.371 1.00 95.12 102 ASP A CA 1
ATOM 816 C C . ASP A 1 102 ? -7.087 -4.771 1.628 1.00 95.12 102 ASP A C 1
ATOM 818 O O . ASP A 1 102 ? -6.749 -4.361 0.513 1.00 95.12 102 ASP A O 1
ATOM 822 N N . THR A 1 103 ? -6.414 -5.748 2.230 1.00 94.81 103 THR A N 1
ATOM 823 C CA . THR A 1 103 ? -5.307 -6.477 1.600 1.00 94.81 103 THR A CA 1
ATOM 824 C C . THR A 1 103 ? -5.728 -7.128 0.277 1.00 94.81 103 THR A C 1
ATOM 826 O O . THR A 1 103 ? -4.921 -7.188 -0.657 1.00 94.81 103 THR A O 1
ATOM 829 N N . MET A 1 104 ? -6.989 -7.554 0.146 1.00 95.88 104 MET A N 1
ATOM 830 C CA . MET A 1 104 ? -7.528 -8.091 -1.110 1.00 95.88 104 MET A CA 1
ATOM 831 C C . MET A 1 104 ? -7.509 -7.056 -2.242 1.00 95.88 104 MET A C 1
ATOM 833 O O . MET A 1 104 ? -7.121 -7.380 -3.368 1.00 95.88 104 MET A O 1
ATOM 837 N N . ASP A 1 105 ? -7.832 -5.795 -1.947 1.00 96.00 105 ASP A N 1
ATOM 838 C CA . ASP A 1 105 ? -7.752 -4.710 -2.928 1.00 96.00 105 ASP A CA 1
ATOM 839 C C . ASP A 1 105 ? -6.304 -4.450 -3.348 1.00 96.00 105 ASP A C 1
ATOM 841 O O . ASP A 1 105 ? -6.022 -4.304 -4.536 1.00 96.00 105 ASP A O 1
ATOM 845 N N . VAL A 1 106 ? -5.349 -4.486 -2.415 1.00 96.31 106 VAL A N 1
ATOM 846 C CA . VAL A 1 106 ? -3.917 -4.372 -2.753 1.00 96.31 106 VAL A CA 1
ATOM 847 C C . VAL A 1 106 ? -3.499 -5.465 -3.744 1.00 96.31 106 VAL A C 1
ATOM 849 O O . VAL A 1 106 ? -2.826 -5.176 -4.738 1.00 96.31 106 VAL A O 1
ATOM 852 N N . GLY A 1 107 ? -3.940 -6.706 -3.516 1.00 96.25 107 GLY A N 1
ATOM 853 C CA . GLY A 1 107 ? -3.706 -7.835 -4.419 1.00 96.25 107 GLY A CA 1
ATOM 854 C C . GLY A 1 107 ? -4.289 -7.614 -5.817 1.00 96.25 107 GLY A C 1
ATOM 855 O O . GLY A 1 107 ? -3.608 -7.859 -6.813 1.00 96.25 107 GLY A O 1
ATOM 856 N N . ASN A 1 108 ? -5.505 -7.071 -5.909 1.00 96.25 108 ASN A N 1
ATOM 857 C CA . ASN A 1 108 ? -6.158 -6.767 -7.185 1.00 96.25 108 ASN A CA 1
ATOM 858 C C . ASN A 1 108 ? -5.379 -5.734 -8.011 1.00 96.25 108 ASN A C 1
ATOM 860 O O . ASN A 1 108 ? -5.234 -5.888 -9.226 1.00 96.25 108 ASN A O 1
ATOM 864 N N . PHE A 1 109 ? -4.855 -4.686 -7.375 1.00 95.69 109 PHE A N 1
ATOM 865 C CA . PHE A 1 109 ? -4.032 -3.685 -8.058 1.00 95.69 109 PHE A CA 1
ATOM 866 C C . PHE A 1 109 ? -2.663 -4.243 -8.462 1.00 95.69 109 PHE A C 1
ATOM 868 O O . PHE A 1 109 ? -2.184 -3.949 -9.557 1.00 95.69 109 PHE A O 1
ATOM 875 N N . ALA A 1 110 ? -2.055 -5.087 -7.625 1.00 96.50 110 ALA A N 1
ATOM 876 C CA . ALA A 1 110 ? -0.816 -5.779 -7.969 1.00 96.50 110 ALA A CA 1
ATOM 877 C C . ALA A 1 110 ? -0.999 -6.702 -9.185 1.00 96.50 110 ALA A C 1
ATOM 879 O O . ALA A 1 110 ? -0.177 -6.685 -10.100 1.00 96.50 110 ALA A O 1
ATOM 880 N N . ALA A 1 111 ? -2.102 -7.452 -9.238 1.00 96.81 111 ALA A N 1
ATOM 881 C CA . ALA A 1 111 ? -2.439 -8.300 -10.376 1.00 96.81 111 ALA A CA 1
ATOM 882 C C . ALA A 1 111 ? -2.640 -7.479 -11.660 1.00 96.81 111 ALA A C 1
ATOM 884 O O . ALA A 1 111 ? -2.095 -7.836 -12.703 1.00 96.81 111 ALA A O 1
ATOM 885 N N . GLN A 1 112 ? -3.348 -6.347 -11.589 1.00 95.62 112 GLN A N 1
ATOM 886 C CA . GLN A 1 112 ? -3.512 -5.441 -12.734 1.00 95.62 112 GLN A CA 1
ATOM 887 C C . GLN A 1 112 ? -2.167 -4.919 -13.258 1.00 95.62 112 GLN A C 1
ATOM 889 O O . GLN A 1 112 ? -1.943 -4.927 -14.466 1.00 95.62 112 GLN A O 1
ATOM 894 N N . ALA A 1 113 ? -1.249 -4.532 -12.368 1.00 95.12 113 ALA A N 1
ATOM 895 C CA . ALA A 1 113 ? 0.087 -4.078 -12.751 1.00 95.12 113 ALA A CA 1
ATOM 896 C C . ALA A 1 113 ? 0.934 -5.184 -13.411 1.00 95.12 113 ALA A C 1
ATOM 898 O O . ALA A 1 113 ? 1.774 -4.901 -14.264 1.00 95.12 113 ALA A O 1
ATOM 899 N N . LEU A 1 114 ? 0.733 -6.448 -13.029 1.00 94.81 114 LEU A N 1
ATOM 900 C CA . LEU A 1 114 ? 1.395 -7.589 -13.671 1.00 94.81 114 LEU A CA 1
ATOM 901 C C . LEU A 1 114 ? 0.797 -7.911 -15.047 1.00 94.81 114 LEU A C 1
ATOM 903 O O . LEU A 1 114 ? 1.541 -8.268 -15.958 1.00 94.81 114 LEU A O 1
ATOM 907 N N . LEU A 1 115 ? -0.525 -7.795 -15.194 1.00 94.75 115 LEU A N 1
ATOM 908 C CA . LEU A 1 115 ? -1.244 -8.109 -16.433 1.00 94.75 115 LEU A CA 1
ATOM 909 C C . LEU A 1 115 ? -1.090 -7.025 -17.508 1.00 94.75 115 LEU A C 1
ATOM 911 O O . LEU A 1 115 ? -1.045 -7.357 -18.691 1.00 94.75 115 LEU A O 1
ATOM 915 N N . ASP A 1 116 ? -0.985 -5.755 -17.112 1.00 91.38 116 ASP A N 1
ATOM 916 C CA . ASP A 1 116 ? -0.757 -4.628 -18.022 1.00 91.38 116 ASP A CA 1
ATOM 917 C C . ASP A 1 116 ? 0.462 -3.791 -17.588 1.00 91.38 116 ASP A C 1
ATOM 919 O O . ASP A 1 116 ? 0.331 -2.676 -17.068 1.00 91.38 116 ASP A O 1
ATOM 923 N N . PRO A 1 117 ? 1.681 -4.315 -17.812 1.00 88.81 117 PRO A N 1
ATOM 924 C CA . PRO A 1 117 ? 2.918 -3.672 -17.377 1.00 88.81 117 PRO A CA 1
ATOM 925 C C . PRO A 1 117 ? 3.259 -2.403 -18.170 1.00 88.81 117 PRO A C 1
ATOM 927 O O . PRO A 1 117 ? 4.135 -1.640 -17.771 1.00 88.81 117 PRO A O 1
ATOM 930 N N . THR A 1 118 ? 2.589 -2.178 -19.303 1.00 91.38 118 THR A N 1
ATOM 931 C CA . THR A 1 118 ? 2.767 -0.999 -20.164 1.00 91.38 118 THR A CA 1
ATOM 932 C C . THR A 1 118 ? 1.757 0.105 -19.886 1.00 91.38 118 THR A C 1
ATOM 934 O O . THR A 1 118 ? 1.884 1.194 -20.448 1.00 91.38 118 THR A O 1
ATOM 937 N N . SER A 1 119 ? 0.765 -0.153 -19.030 1.00 91.62 119 SER A N 1
ATOM 938 C CA . SER A 1 119 ? -0.233 0.836 -18.647 1.00 91.62 119 SER A CA 1
ATOM 939 C C . SER A 1 119 ? 0.438 2.106 -18.123 1.00 91.62 119 SER A C 1
ATOM 941 O O . SER A 1 119 ? 1.239 2.014 -17.189 1.00 91.62 119 SER A O 1
ATOM 943 N N . PRO A 1 120 ? 0.058 3.306 -18.596 1.00 90.56 120 PRO A N 1
ATOM 944 C CA . PRO A 1 120 ? 0.532 4.564 -18.016 1.00 90.56 120 PRO A CA 1
ATOM 945 C C . PRO A 1 120 ? 0.237 4.697 -16.514 1.00 90.56 120 PRO A C 1
ATOM 947 O O . PRO A 1 120 ? 0.883 5.475 -15.822 1.00 90.56 120 PRO A O 1
ATOM 950 N N . ARG A 1 121 ? -0.737 3.930 -16.002 1.00 91.75 121 ARG A N 1
ATOM 951 C CA . ARG A 1 121 ? -1.085 3.872 -14.579 1.00 91.75 121 ARG A CA 1
ATOM 952 C C . ARG A 1 121 ? -0.044 3.136 -13.730 1.00 91.75 121 ARG A C 1
ATOM 954 O O . ARG A 1 121 ? 0.073 3.430 -12.546 1.00 91.75 121 ARG A O 1
ATOM 961 N N . PHE A 1 122 ? 0.660 2.162 -14.306 1.00 93.69 122 PHE A N 1
ATOM 962 C CA . PHE A 1 122 ? 1.492 1.212 -13.560 1.00 93.69 122 PHE A CA 1
ATOM 963 C C . PHE A 1 122 ? 2.962 1.235 -13.980 1.00 93.69 122 PHE A C 1
ATOM 965 O O . PHE A 1 122 ? 3.833 1.016 -13.138 1.00 93.69 122 PHE A O 1
ATOM 972 N N . ALA A 1 123 ? 3.250 1.509 -15.252 1.00 93.88 123 ALA A N 1
ATOM 973 C CA . ALA A 1 123 ? 4.596 1.501 -15.798 1.00 93.88 123 ALA A CA 1
ATOM 974 C C . ALA A 1 123 ? 5.454 2.607 -15.172 1.00 93.88 123 ALA A C 1
ATOM 976 O O . ALA A 1 123 ? 5.193 3.795 -15.354 1.00 93.88 123 ALA A O 1
ATOM 977 N N . ASN A 1 124 ? 6.509 2.203 -14.463 1.00 93.62 124 ASN A N 1
ATOM 978 C CA . ASN A 1 124 ? 7.459 3.088 -13.783 1.00 93.62 124 ASN A CA 1
ATOM 979 C C . ASN A 1 124 ? 6.778 4.086 -12.831 1.00 93.62 124 ASN A C 1
ATOM 981 O O . ASN A 1 124 ? 7.254 5.208 -12.644 1.00 93.62 124 ASN A O 1
ATOM 985 N N . ALA A 1 125 ? 5.657 3.670 -12.240 1.00 92.12 125 ALA A N 1
ATOM 986 C CA . ALA A 1 125 ? 4.802 4.508 -11.416 1.00 92.12 125 ALA A CA 1
ATOM 987 C C . ALA A 1 125 ? 4.831 4.084 -9.942 1.00 92.12 125 ALA A C 1
ATOM 989 O O . ALA A 1 125 ? 5.098 2.930 -9.595 1.00 92.12 125 ALA A O 1
ATOM 990 N N . GLU A 1 126 ? 4.520 5.044 -9.075 1.00 91.75 126 GLU A N 1
ATOM 991 C CA . GLU A 1 126 ? 4.169 4.808 -7.677 1.00 91.75 126 GLU A CA 1
ATOM 992 C C . GLU A 1 126 ? 2.665 5.014 -7.519 1.00 91.75 126 GLU A C 1
ATOM 994 O O . GLU A 1 126 ? 2.127 6.050 -7.908 1.00 91.75 126 GLU A O 1
ATOM 999 N N . VAL A 1 127 ? 1.986 4.004 -6.985 1.00 91.88 127 VAL A N 1
ATOM 1000 C CA . VAL A 1 127 ? 0.536 3.963 -6.839 1.00 91.88 127 VAL A CA 1
ATOM 1001 C C . VAL A 1 127 ? 0.214 3.831 -5.358 1.00 91.88 127 VAL A C 1
ATOM 1003 O O . VAL A 1 127 ? 0.362 2.763 -4.764 1.00 91.88 127 VAL A O 1
ATOM 1006 N N . ASN A 1 128 ? -0.235 4.934 -4.768 1.00 91.75 128 ASN A N 1
ATOM 1007 C CA . ASN A 1 128 ? -0.717 4.958 -3.395 1.00 91.75 128 ASN A CA 1
ATOM 1008 C C . ASN A 1 1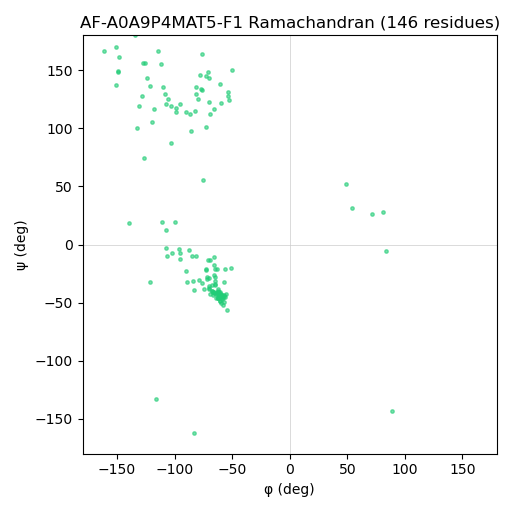28 ? -2.163 4.463 -3.343 1.00 91.75 128 ASN A C 1
ATOM 1010 O O . ASN A 1 128 ? -3.009 4.925 -4.112 1.00 91.75 128 ASN A O 1
ATOM 1014 N N . LEU A 1 129 ? -2.439 3.511 -2.455 1.00 93.25 129 LEU A N 1
ATOM 1015 C CA . LEU A 1 129 ? -3.729 2.839 -2.370 1.00 93.25 129 LEU A CA 1
ATOM 1016 C C . LEU A 1 129 ? -4.385 3.104 -1.019 1.00 93.25 129 LEU A C 1
ATOM 1018 O O . LEU A 1 129 ? -3.890 2.659 0.015 1.00 93.25 129 LEU A O 1
ATOM 1022 N N . ALA A 1 130 ? -5.531 3.779 -1.061 1.00 94.50 130 ALA A N 1
ATOM 1023 C CA . ALA A 1 130 ? -6.473 3.911 0.040 1.00 94.50 130 ALA A CA 1
ATOM 1024 C C . ALA A 1 130 ? -7.862 3.516 -0.474 1.00 94.50 130 ALA A C 1
ATOM 1026 O O . ALA A 1 130 ? -8.294 4.026 -1.507 1.00 94.50 130 ALA A O 1
ATOM 1027 N N . GLY A 1 131 ? -8.525 2.596 0.224 1.00 93.69 131 GLY A N 1
ATOM 1028 C CA . GLY A 1 131 ? -9.896 2.188 -0.082 1.00 93.69 131 GLY A CA 1
ATOM 1029 C C . GLY A 1 131 ? -10.922 3.139 0.530 1.00 93.69 131 GLY A C 1
ATOM 1030 O O . GLY A 1 131 ? -11.907 3.475 -0.119 1.00 93.69 131 GLY A O 1
ATOM 1031 N N . ASP A 1 132 ? -10.664 3.613 1.752 1.00 94.62 132 ASP A N 1
ATOM 1032 C CA . ASP A 1 132 ? -11.539 4.555 2.452 1.00 94.62 132 ASP A CA 1
ATOM 1033 C C . ASP A 1 132 ? -10.752 5.456 3.421 1.00 94.62 132 ASP A C 1
ATOM 1035 O O . ASP A 1 132 ? -9.563 5.241 3.690 1.00 94.62 132 ASP A O 1
ATOM 1039 N N . VAL A 1 133 ? -11.414 6.482 3.951 1.00 94.56 133 VAL A N 1
ATOM 1040 C CA . VAL A 1 133 ? -10.888 7.447 4.917 1.00 94.56 133 VAL A CA 1
ATOM 1041 C C . VAL A 1 133 ? -11.901 7.604 6.047 1.00 94.56 133 VAL A C 1
ATOM 1043 O O . VAL A 1 133 ? -12.891 8.318 5.912 1.00 94.56 133 VAL A O 1
ATOM 1046 N N . LEU A 1 134 ? -11.646 6.938 7.174 1.00 95.00 134 LEU A N 1
ATOM 1047 C CA . LEU A 1 134 ? -12.628 6.771 8.247 1.00 95.00 134 LEU A CA 1
ATOM 1048 C C . LEU A 1 134 ? -12.103 7.294 9.580 1.00 95.00 134 LEU A C 1
ATOM 1050 O O . LEU A 1 134 ? -10.936 7.111 9.916 1.00 95.00 134 LEU A O 1
ATOM 1054 N N . THR A 1 135 ? -12.965 7.902 10.388 1.00 95.62 135 THR A N 1
ATOM 1055 C CA . THR A 1 135 ? -12.712 8.048 11.829 1.00 95.62 135 THR A CA 1
ATOM 1056 C C . THR A 1 135 ? -12.965 6.720 12.547 1.00 95.62 135 THR A C 1
ATOM 1058 O O . THR A 1 135 ? -13.625 5.828 12.006 1.00 95.62 135 THR A O 1
ATOM 1061 N N . PHE A 1 136 ? -12.471 6.587 13.783 1.00 94.31 136 PHE A N 1
ATOM 1062 C CA . PHE A 1 136 ? -12.750 5.401 14.599 1.00 94.31 136 PHE A CA 1
ATOM 1063 C C . PHE A 1 136 ? -14.263 5.175 14.769 1.00 94.31 136 PHE A C 1
ATOM 1065 O O . PHE A 1 136 ? -14.751 4.073 14.529 1.00 94.31 136 PHE A O 1
ATOM 1072 N N . ASP A 1 137 ? -15.026 6.233 15.062 1.00 94.31 137 ASP A N 1
ATOM 1073 C CA . ASP A 1 137 ? -16.485 6.158 15.209 1.00 94.31 137 ASP A CA 1
ATOM 1074 C C . ASP A 1 137 ? -17.192 5.684 13.932 1.00 94.31 137 ASP A C 1
ATOM 1076 O O . ASP A 1 137 ? -18.122 4.876 13.992 1.00 94.31 137 ASP A O 1
ATOM 1080 N N . GLN A 1 138 ? -16.748 6.155 12.761 1.00 94.62 138 GLN A N 1
ATOM 1081 C CA . GLN A 1 138 ? -17.299 5.730 11.470 1.00 94.62 138 GLN A CA 1
ATOM 1082 C C . GLN A 1 138 ? -16.998 4.254 11.190 1.00 94.62 138 GLN A C 1
ATOM 1084 O O . GLN A 1 138 ? -17.895 3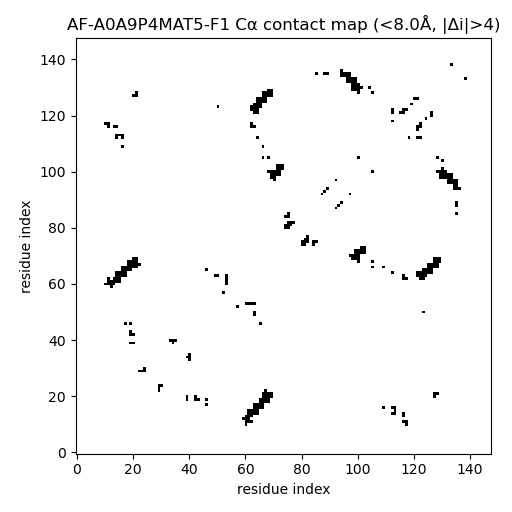.514 10.769 1.00 94.62 138 GLN A O 1
ATOM 1089 N N . ALA A 1 139 ? -15.766 3.812 11.457 1.00 92.56 139 ALA A N 1
ATOM 1090 C CA . ALA A 1 139 ? -15.373 2.414 11.316 1.00 92.56 139 ALA A CA 1
ATOM 1091 C C . ALA A 1 139 ? -16.186 1.512 12.262 1.00 92.56 139 ALA A C 1
ATOM 1093 O O . ALA A 1 139 ? -16.761 0.514 11.827 1.00 92.56 139 ALA A O 1
ATOM 1094 N N . ASN A 1 140 ? -16.322 1.913 13.529 1.00 91.88 140 ASN A N 1
ATOM 1095 C CA . ASN A 1 140 ? -17.067 1.182 14.550 1.00 91.88 140 ASN A CA 1
ATOM 1096 C C . ASN A 1 140 ? -18.559 1.060 14.195 1.00 91.88 140 ASN A C 1
ATOM 1098 O O . ASN A 1 140 ? -19.133 -0.028 14.232 1.00 91.88 140 ASN A O 1
ATOM 1102 N N . L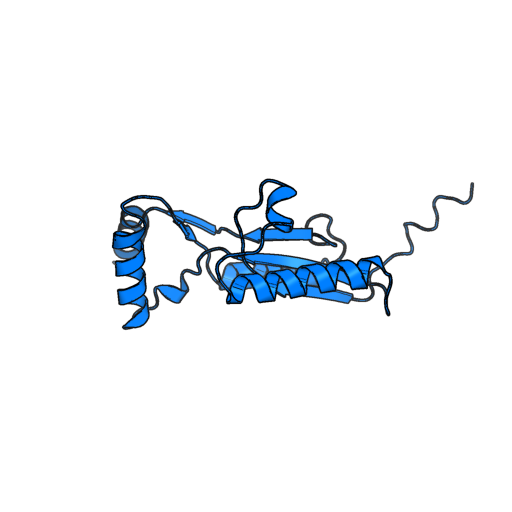YS A 1 141 ? -19.185 2.161 13.762 1.00 92.75 141 LYS A N 1
ATOM 1103 C CA . LYS A 1 141 ? -20.579 2.159 13.298 1.00 92.75 141 LYS A CA 1
ATOM 1104 C C . LYS A 1 141 ? -20.782 1.210 12.116 1.00 92.75 141 LYS A C 1
ATOM 1106 O O . LYS A 1 141 ? -21.738 0.438 12.116 1.00 92.75 141 LYS A O 1
ATOM 1111 N N . THR A 1 142 ? -19.883 1.250 11.133 1.00 88.75 142 THR A N 1
ATOM 1112 C CA . THR A 1 142 ? -19.953 0.394 9.938 1.00 88.75 142 THR A CA 1
ATOM 1113 C C . THR A 1 142 ? -19.818 -1.083 10.300 1.00 88.75 142 THR A C 1
ATOM 1115 O O . THR A 1 142 ? -20.561 -1.913 9.777 1.00 88.75 142 THR A O 1
ATOM 1118 N N . PHE A 1 143 ? -18.909 -1.410 11.223 1.00 85.81 143 PHE A N 1
ATOM 1119 C CA . PHE A 1 143 ? -18.716 -2.774 11.708 1.00 85.81 143 PHE A CA 1
ATOM 1120 C C . PHE A 1 143 ? -19.994 -3.334 12.345 1.00 85.81 143 PHE A C 1
ATOM 1122 O O . PHE A 1 143 ? -20.461 -4.401 11.946 1.00 85.81 143 PHE A O 1
ATOM 1129 N N . TYR A 1 144 ? -20.620 -2.594 13.266 1.00 82.38 144 TYR A N 1
ATOM 1130 C CA . TYR A 1 144 ? -21.853 -3.046 13.921 1.00 82.38 144 TYR A CA 1
ATOM 1131 C C . TYR A 1 144 ? -23.055 -3.121 12.976 1.00 82.38 144 TYR A C 1
ATOM 1133 O O . TYR A 1 144 ? -23.863 -4.033 13.104 1.00 82.38 144 TYR A O 1
ATOM 1141 N N . GLN A 1 145 ? -23.170 -2.215 12.002 1.00 81.38 145 GLN A N 1
ATOM 1142 C CA . GLN A 1 145 ? -24.267 -2.245 11.027 1.00 81.38 145 GLN A CA 1
ATOM 1143 C C . GLN A 1 145 ? -24.245 -3.468 10.107 1.00 81.38 145 GLN A C 1
ATOM 1145 O O . GLN A 1 145 ? -25.290 -3.836 9.585 1.00 81.38 145 GLN A O 1
ATOM 1150 N N . ARG A 1 146 ? -23.070 -4.060 9.870 1.00 72.69 146 ARG A N 1
ATOM 1151 C CA . ARG A 1 146 ? -22.902 -5.226 8.988 1.00 72.69 146 ARG A CA 1
ATOM 1152 C C . ARG A 1 146 ? -22.745 -6.553 9.730 1.00 72.69 146 ARG A C 1
ATOM 1154 O O . ARG A 1 146 ? -22.698 -7.592 9.082 1.00 72.69 146 ARG A O 1
ATOM 1161 N N . SER A 1 147 ? -22.625 -6.509 11.056 1.00 64.69 147 SER A N 1
ATOM 1162 C CA . SER A 1 147 ? -22.485 -7.698 11.909 1.00 64.69 147 SER A CA 1
ATOM 1163 C C . SER A 1 147 ? -23.818 -8.176 12.505 1.00 64.69 147 SER A C 1
ATOM 1165 O O . SER A 1 147 ? -23.838 -9.200 13.185 1.00 64.69 147 SER A O 1
ATOM 1167 N N . CYS A 1 148 ? -24.903 -7.439 12.255 1.00 42.12 148 CYS A N 1
ATOM 1168 C CA . CYS A 1 148 ? -26.290 -7.801 12.552 1.00 42.12 148 CYS A CA 1
ATOM 1169 C C . CYS A 1 148 ? -27.026 -8.091 11.241 1.00 42.12 148 CYS A C 1
ATOM 1171 O O . CYS A 1 148 ? -27.886 -8.996 11.252 1.00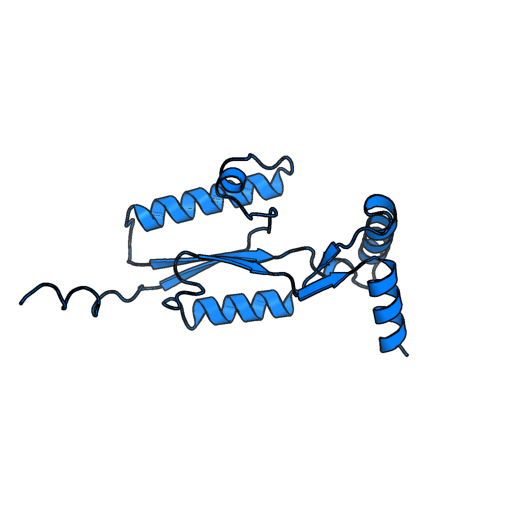 42.12 148 CYS A O 1
#

Mean predicted aligned error: 7.57 Å

Foldseek 3Di:
DPPPPPVVPDDAPFEAEAEAADPPDPDPVSLPDQDPDVRNNVRSVVLVVVLVCQVVVPDGNYFYFYEHEFAEPCCLPPDPSNVVVLVCLCPVCVFFKGFYDHPVVVVVVSVVCRVCVPDPQGGNDYHYDGPDIDRSVRVVVVVVVVVD

Nearest PDB structures (foldseek):
  2jap-assembly1_D  TM=5.833E-01  e=7.198E-02  Streptomyces clavuligerus
  3fnf-assembly1_D  TM=5.462E-01  e=7.198E-02  Mycobacterium tuberculosis
  8dt1-assembly1_D  TM=6.083E-01  e=1.454E+00  Burkholderia cenocepacia
  5g0t-assembly1_B  TM=4.976E-01  e=6.522E-01  Mycobacterium tuberculosis H37Rv
  4zd6-assembly1_A  TM=5.632E-01  e=1.272E+00  Corynebacterium sp.